Protein AF-A0A941A2J2-F1 (afdb_monomer)

Structure (mmCIF, N/CA/C/O backbone):
data_AF-A0A941A2J2-F1
#
_entry.id   AF-A0A941A2J2-F1
#
loop_
_atom_site.group_PDB
_atom_site.id
_atom_site.type_symbol
_atom_site.label_atom_id
_atom_site.label_alt_id
_atom_site.label_comp_id
_atom_site.label_asym_id
_atom_site.label_entity_id
_atom_site.label_seq_id
_atom_site.pdbx_PDB_ins_code
_atom_site.Cartn_x
_atom_site.Cartn_y
_atom_site.Cartn_z
_atom_site.occupancy
_atom_site.B_iso_or_equiv
_atom_site.auth_seq_id
_atom_site.auth_comp_id
_atom_si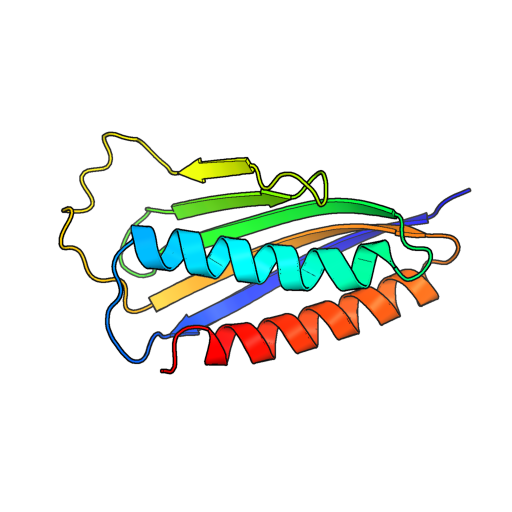te.auth_asym_id
_atom_site.auth_atom_id
_atom_site.pdbx_PDB_model_num
ATOM 1 N N . MET A 1 1 ? -14.474 7.255 23.677 1.00 50.91 1 MET A N 1
ATOM 2 C CA . MET A 1 1 ? -13.677 8.065 22.726 1.00 50.91 1 MET A CA 1
ATOM 3 C C . MET A 1 1 ? -12.802 7.114 21.926 1.00 50.91 1 MET A C 1
ATOM 5 O O . MET A 1 1 ? -12.013 6.406 22.541 1.00 50.91 1 MET A O 1
ATOM 9 N N . ASN A 1 2 ? -12.964 7.048 20.603 1.00 56.66 2 ASN A N 1
ATOM 10 C CA . ASN A 1 2 ? -12.091 6.227 19.756 1.00 56.66 2 ASN A CA 1
ATOM 11 C C . ASN A 1 2 ? -10.686 6.839 19.757 1.00 56.66 2 ASN A C 1
ATOM 13 O O . ASN A 1 2 ? -10.547 8.045 19.549 1.00 56.66 2 ASN A O 1
ATOM 17 N N . LYS A 1 3 ? -9.651 6.034 20.012 1.00 72.25 3 LYS A N 1
ATOM 18 C CA . LYS A 1 3 ? -8.262 6.509 19.962 1.00 72.25 3 LYS A CA 1
ATOM 19 C C . LYS A 1 3 ? -7.752 6.378 18.529 1.00 72.25 3 LYS A C 1
ATOM 21 O O . LYS A 1 3 ? -7.867 5.309 17.932 1.00 72.25 3 LYS A O 1
ATOM 26 N N . ALA A 1 4 ? -7.215 7.469 17.991 1.00 76.00 4 ALA A N 1
ATOM 27 C CA . ALA A 1 4 ? -6.525 7.480 16.707 1.00 76.00 4 ALA A CA 1
ATOM 28 C C . ALA A 1 4 ? -5.060 7.067 16.894 1.00 76.00 4 ALA A C 1
ATOM 30 O O . ALA A 1 4 ? -4.434 7.434 17.892 1.00 76.00 4 ALA A O 1
ATOM 31 N N . ALA A 1 5 ? -4.511 6.336 15.930 1.00 78.81 5 ALA A N 1
ATOM 32 C CA . ALA A 1 5 ? -3.088 6.041 15.862 1.00 78.81 5 ALA A CA 1
ATOM 33 C C . ALA A 1 5 ? -2.588 6.179 14.421 1.00 78.81 5 ALA A C 1
ATOM 35 O O . ALA A 1 5 ? -3.240 5.712 13.484 1.00 78.81 5 ALA A O 1
ATOM 36 N N . VAL A 1 6 ? -1.437 6.835 14.273 1.00 77.62 6 VAL A N 1
ATOM 37 C CA . VAL A 1 6 ? -0.728 7.011 13.004 1.00 77.62 6 VAL A CA 1
ATOM 38 C C . VAL A 1 6 ? 0.552 6.194 13.059 1.00 77.62 6 VAL A C 1
ATOM 40 O O . VAL A 1 6 ? 1.268 6.236 14.060 1.00 77.62 6 VAL A O 1
ATOM 43 N N . PHE A 1 7 ? 0.833 5.473 11.983 1.00 78.38 7 PHE A N 1
ATOM 44 C CA . PHE A 1 7 ? 2.050 4.692 11.816 1.00 78.38 7 PHE A CA 1
ATOM 45 C C . PHE A 1 7 ? 2.686 5.035 10.482 1.00 78.38 7 PHE A C 1
ATOM 47 O O . PHE A 1 7 ? 1.980 5.139 9.480 1.00 78.38 7 PHE A O 1
ATOM 54 N N . SER A 1 8 ? 4.006 5.163 10.481 1.00 81.94 8 SER A N 1
ATOM 55 C CA . SER A 1 8 ? 4.800 5.444 9.292 1.00 81.94 8 SER A CA 1
ATOM 56 C C . SER A 1 8 ? 5.955 4.453 9.234 1.00 81.94 8 SER A C 1
ATOM 58 O O . SER A 1 8 ? 6.625 4.236 10.243 1.00 81.94 8 SER A O 1
ATOM 60 N N . GLN A 1 9 ? 6.179 3.845 8.073 1.00 84.31 9 GLN A N 1
ATOM 61 C CA . GLN A 1 9 ? 7.271 2.905 7.844 1.00 84.31 9 GLN A CA 1
ATOM 62 C C . GLN A 1 9 ? 7.847 3.103 6.444 1.00 84.31 9 GLN A C 1
ATOM 64 O O . GLN A 1 9 ? 7.097 3.240 5.478 1.00 84.31 9 GLN A O 1
ATOM 69 N N . SER A 1 10 ? 9.173 3.071 6.344 1.00 85.62 10 SER A N 1
ATOM 70 C CA . SER A 1 10 ? 9.891 3.034 5.072 1.00 85.62 10 SER A CA 1
ATOM 71 C C . SER A 1 10 ? 10.412 1.622 4.836 1.00 85.62 10 SER A C 1
ATO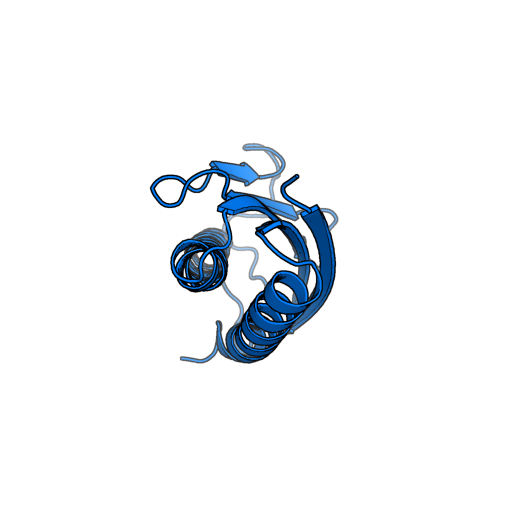M 73 O O . SER A 1 10 ? 11.115 1.076 5.683 1.00 85.62 10 SER A O 1
ATOM 75 N N . ILE A 1 11 ? 10.053 1.029 3.700 1.00 84.31 11 ILE A N 1
ATOM 76 C CA . ILE A 1 11 ? 10.384 -0.349 3.335 1.00 84.31 11 ILE A CA 1
ATOM 77 C C . ILE A 1 11 ? 11.188 -0.306 2.029 1.00 84.31 11 ILE A C 1
ATOM 79 O O . ILE A 1 11 ? 10.618 0.004 0.977 1.00 84.31 11 ILE A O 1
ATOM 83 N N . PRO A 1 12 ? 12.503 -0.577 2.057 1.00 81.69 12 PRO A N 1
ATOM 84 C CA . PRO A 1 12 ? 13.285 -0.709 0.837 1.00 81.69 12 PRO A CA 1
ATOM 85 C C . PRO A 1 12 ? 12.913 -2.011 0.119 1.00 81.69 12 PRO A C 1
ATOM 87 O O . PRO A 1 12 ? 12.849 -3.078 0.732 1.00 81.69 12 PRO A O 1
ATOM 90 N N . VAL A 1 13 ? 12.678 -1.940 -1.190 1.00 82.19 13 VAL A N 1
ATOM 91 C CA . VAL A 1 13 ? 12.308 -3.095 -2.011 1.00 82.19 13 VAL A CA 1
ATOM 92 C C . VAL A 1 13 ? 13.190 -3.161 -3.254 1.00 82.19 13 VAL A C 1
ATOM 94 O O . VAL A 1 13 ? 13.156 -2.290 -4.123 1.00 82.19 13 VAL A O 1
ATOM 97 N N . SER A 1 14 ? 13.950 -4.247 -3.359 1.00 79.50 14 SER A N 1
ATOM 98 C CA . SER A 1 14 ? 14.691 -4.615 -4.567 1.00 79.50 14 SER A CA 1
ATOM 99 C C . SER A 1 14 ? 13.898 -5.657 -5.346 1.00 79.50 14 SER A C 1
ATOM 101 O O . SER A 1 14 ? 13.429 -6.644 -4.771 1.00 79.50 14 SER A O 1
ATOM 103 N N . VAL A 1 15 ? 13.763 -5.468 -6.658 1.00 75.88 15 VAL A N 1
ATOM 104 C CA . VAL A 1 15 ? 13.047 -6.412 -7.520 1.00 75.88 15 VAL A CA 1
ATOM 105 C C . VAL A 1 15 ? 14.029 -7.281 -8.295 1.00 75.88 15 VAL A C 1
ATOM 107 O O . VAL A 1 15 ? 14.977 -6.799 -8.910 1.00 75.88 15 VAL A O 1
ATOM 110 N N . ALA A 1 16 ? 13.819 -8.598 -8.240 1.00 71.56 16 ALA A N 1
ATOM 111 C CA . ALA A 1 16 ? 14.750 -9.573 -8.811 1.00 71.56 16 ALA A CA 1
ATOM 112 C C . ALA A 1 16 ? 14.827 -9.479 -10.340 1.00 71.56 16 ALA A C 1
ATOM 114 O O . ALA A 1 16 ? 15.870 -9.736 -10.944 1.00 71.56 16 ALA A O 1
ATOM 115 N N . ARG A 1 17 ? 13.709 -9.109 -10.970 1.00 74.06 17 ARG A N 1
ATOM 116 C CA . ARG A 1 17 ? 13.628 -8.817 -12.396 1.00 74.06 17 ARG A CA 1
ATOM 117 C C . ARG A 1 17 ? 13.115 -7.400 -12.575 1.00 74.06 17 ARG A C 1
ATOM 119 O O . ARG A 1 17 ? 12.221 -7.005 -11.831 1.00 74.06 17 ARG A O 1
ATOM 126 N N . PRO A 1 18 ? 13.648 -6.655 -13.549 1.00 78.31 18 PRO A N 1
ATOM 127 C CA . PRO A 1 18 ? 13.151 -5.324 -13.821 1.00 78.31 18 PRO A CA 1
ATOM 128 C C . PRO A 1 18 ? 11.681 -5.379 -14.264 1.00 78.31 18 PRO A C 1
ATOM 130 O O . PRO A 1 18 ? 11.318 -6.229 -15.079 1.00 78.31 18 PRO A O 1
ATOM 133 N N . ILE A 1 19 ? 10.845 -4.495 -13.726 1.00 77.69 19 ILE A N 1
ATOM 134 C CA . ILE A 1 19 ? 9.388 -4.497 -13.941 1.00 77.69 19 ILE A CA 1
ATOM 135 C C . ILE A 1 19 ? 8.906 -3.182 -14.546 1.00 77.69 19 ILE A C 1
ATOM 137 O O . ILE A 1 19 ? 9.500 -2.128 -14.318 1.00 77.69 19 ILE A O 1
ATOM 141 N N . LYS A 1 20 ? 7.811 -3.239 -15.308 1.00 81.69 20 LYS A N 1
ATOM 142 C CA . LYS A 1 20 ? 7.184 -2.044 -15.877 1.00 81.69 20 LYS A CA 1
ATOM 143 C C . LYS A 1 20 ? 6.379 -1.307 -14.817 1.00 81.69 20 LYS A C 1
ATOM 145 O O . LYS A 1 20 ? 5.793 -1.927 -13.931 1.00 81.69 20 LYS A O 1
ATOM 150 N N . ARG A 1 21 ? 6.260 0.013 -14.967 1.00 79.00 21 ARG A N 1
ATOM 151 C CA . ARG A 1 21 ? 5.472 0.877 -14.072 1.00 79.00 21 ARG A CA 1
ATOM 152 C C 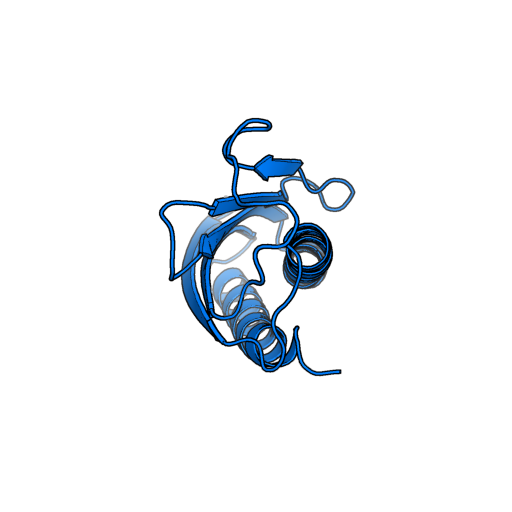. ARG A 1 21 ? 4.030 0.395 -13.870 1.00 79.00 21 ARG A C 1
ATOM 154 O O . ARG A 1 21 ? 3.563 0.375 -12.735 1.00 79.00 21 ARG A O 1
ATOM 161 N N . SER A 1 22 ? 3.355 -0.043 -14.935 1.00 77.50 22 SER A N 1
ATOM 162 C CA . SER A 1 22 ? 1.986 -0.584 -14.871 1.00 77.50 22 SER A CA 1
ATOM 163 C C . SER A 1 22 ? 1.881 -1.818 -13.971 1.00 77.50 22 SER A C 1
ATOM 165 O O . SER A 1 22 ? 0.920 -1.968 -13.218 1.00 77.50 22 SER A O 1
ATOM 167 N N . ASP A 1 23 ? 2.895 -2.684 -14.015 1.00 81.38 23 ASP A N 1
ATOM 168 C CA . ASP A 1 23 ? 2.947 -3.888 -13.190 1.00 81.38 23 ASP A CA 1
ATOM 169 C C . ASP A 1 23 ? 3.221 -3.516 -11.730 1.00 81.38 23 ASP A C 1
ATOM 171 O O . ASP A 1 23 ? 2.600 -4.074 -10.825 1.00 81.38 23 ASP A O 1
ATOM 175 N N . VAL A 1 24 ? 4.081 -2.514 -11.490 1.00 82.31 24 VAL A N 1
ATOM 176 C CA . VAL A 1 24 ? 4.312 -1.962 -10.145 1.00 82.31 24 VAL A CA 1
ATOM 177 C C . VAL A 1 24 ? 3.017 -1.441 -9.554 1.00 82.31 24 VAL A C 1
ATOM 179 O O . VAL A 1 24 ? 2.664 -1.833 -8.450 1.00 82.31 24 VAL A O 1
ATOM 182 N N . GLU A 1 25 ? 2.274 -0.610 -10.279 1.00 85.19 25 GLU A N 1
ATOM 183 C CA . GLU A 1 25 ? 1.010 -0.063 -9.787 1.00 85.19 25 GLU A CA 1
ATOM 184 C C . GLU A 1 25 ? 0.018 -1.170 -9.402 1.00 85.19 25 GLU A C 1
ATOM 186 O O . GLU A 1 25 ? -0.534 -1.157 -8.297 1.00 85.19 25 GLU A O 1
ATOM 191 N N . ALA A 1 26 ? -0.163 -2.171 -10.270 1.00 83.19 26 ALA A N 1
ATOM 192 C CA . ALA A 1 26 ? -1.051 -3.299 -10.001 1.00 83.19 26 ALA A CA 1
ATOM 193 C C . ALA A 1 26 ? -0.626 -4.087 -8.749 1.00 83.19 26 ALA A C 1
ATOM 195 O O . ALA A 1 26 ? -1.469 -4.481 -7.933 1.00 83.19 26 ALA A O 1
ATOM 196 N N . VAL A 1 27 ? 0.680 -4.296 -8.574 1.00 84.75 27 VAL A N 1
ATOM 197 C CA . VAL A 1 27 ? 1.258 -4.981 -7.413 1.00 84.75 27 VAL A CA 1
ATOM 198 C C . VAL A 1 27 ? 1.096 -4.143 -6.140 1.00 84.75 27 VAL A C 1
ATOM 200 O O . VAL A 1 27 ? 0.634 -4.665 -5.124 1.00 84.75 27 VAL A O 1
ATOM 203 N N . LEU A 1 28 ? 1.371 -2.838 -6.190 1.00 86.62 28 LEU A N 1
ATOM 204 C CA . LEU A 1 28 ? 1.202 -1.920 -5.059 1.00 86.62 28 LEU A CA 1
ATOM 205 C C . LEU A 1 28 ? -0.264 -1.786 -4.638 1.00 86.62 28 LEU A C 1
ATOM 207 O O . LEU A 1 28 ? -0.556 -1.714 -3.446 1.00 86.62 28 LEU A O 1
ATOM 211 N N . LYS A 1 29 ? -1.206 -1.822 -5.585 1.00 86.19 29 LYS A N 1
ATOM 212 C CA . LYS A 1 29 ? -2.643 -1.832 -5.283 1.00 86.19 29 LYS A CA 1
ATOM 213 C C . LYS A 1 29 ? -3.038 -3.081 -4.496 1.00 86.19 29 LYS A C 1
ATOM 215 O O . LYS A 1 29 ? -3.721 -2.975 -3.476 1.00 86.19 29 LYS A O 1
ATOM 220 N N . LYS A 1 30 ? -2.580 -4.262 -4.930 1.00 84.19 30 LYS A N 1
ATOM 221 C CA . LYS A 1 30 ? -2.798 -5.529 -4.204 1.00 84.19 30 LYS A CA 1
ATOM 222 C C . LYS A 1 30 ? -2.155 -5.496 -2.821 1.00 84.19 30 LYS A C 1
ATOM 224 O O . LYS A 1 30 ? -2.778 -5.908 -1.845 1.00 84.19 30 LYS A O 1
ATOM 229 N N . PHE A 1 31 ? -0.937 -4.970 -2.733 1.00 84.12 31 PHE A N 1
ATOM 230 C CA . PHE A 1 31 ? -0.216 -4.794 -1.480 1.00 84.12 31 PHE A CA 1
ATOM 231 C C . PHE A 1 31 ? -1.006 -3.937 -0.48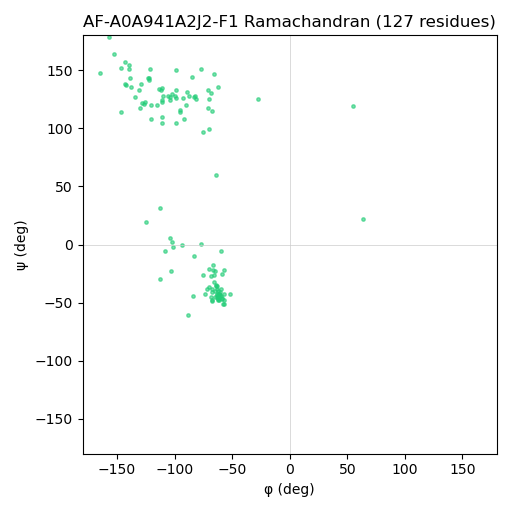3 1.00 84.12 31 PHE A C 1
ATOM 233 O O . PHE A 1 31 ? -1.271 -4.391 0.632 1.00 84.12 31 PHE A O 1
ATOM 240 N N . LEU A 1 32 ? -1.471 -2.760 -0.911 1.00 86.19 32 LEU A N 1
ATOM 241 C CA . LEU A 1 32 ? -2.250 -1.831 -0.092 1.00 86.19 32 LEU A CA 1
ATOM 242 C C . LEU A 1 32 ? -3.553 -2.462 0.423 1.00 86.19 32 LEU A C 1
ATOM 244 O O . LEU A 1 32 ? -3.870 -2.359 1.608 1.00 86.19 32 LEU A O 1
ATOM 248 N N . LEU A 1 33 ? -4.281 -3.172 -0.445 1.00 84.12 33 LEU A N 1
ATOM 249 C CA . LEU A 1 33 ? -5.497 -3.903 -0.068 1.00 84.12 33 LEU A CA 1
ATOM 250 C C . LEU A 1 33 ? -5.208 -5.015 0.946 1.00 84.12 33 LEU A C 1
ATOM 252 O O . LEU A 1 33 ? -5.982 -5.208 1.883 1.00 84.12 33 LEU A O 1
ATOM 256 N N . SER A 1 34 ? -4.072 -5.705 0.802 1.00 81.62 34 SER A N 1
ATOM 257 C CA . SER A 1 34 ? -3.662 -6.767 1.724 1.00 81.62 34 SER A CA 1
ATOM 258 C C . SER A 1 34 ? -3.343 -6.263 3.137 1.00 81.62 34 SER A C 1
ATOM 260 O O . SER A 1 34 ? -3.406 -7.051 4.080 1.00 81.62 34 SER A O 1
ATOM 262 N N . ILE A 1 35 ? -3.027 -4.969 3.282 1.00 79.94 35 ILE A N 1
ATOM 263 C CA . ILE A 1 35 ? -2.881 -4.286 4.575 1.00 79.94 35 ILE A CA 1
ATOM 264 C C . ILE A 1 35 ? -4.253 -3.831 5.086 1.00 79.94 35 ILE A C 1
ATOM 266 O O . ILE A 1 35 ? -4.569 -4.017 6.257 1.00 79.94 35 ILE A O 1
ATOM 270 N N . GLY A 1 36 ? -5.091 -3.251 4.220 1.00 79.12 36 GLY A N 1
ATOM 271 C CA . GLY A 1 36 ? -6.403 -2.724 4.610 1.00 79.12 36 GLY A CA 1
ATOM 272 C C . GLY A 1 36 ? -7.390 -3.789 5.099 1.00 79.12 36 GLY A C 1
ATOM 273 O O . GLY A 1 36 ? -8.095 -3.571 6.081 1.00 79.12 36 GLY A O 1
ATOM 274 N N . GLN A 1 37 ? -7.416 -4.960 4.460 1.00 79.81 37 GLN A N 1
ATOM 275 C CA . GLN A 1 37 ? -8.389 -6.019 4.745 1.00 79.81 37 GLN A CA 1
ATOM 276 C C . GLN A 1 37 ? -8.313 -6.596 6.175 1.00 79.81 37 GLN A C 1
ATOM 278 O O . GLN A 1 37 ? -9.356 -6.729 6.818 1.00 79.81 37 GLN A O 1
ATOM 283 N N . PRO A 1 38 ? -7.135 -6.930 6.739 1.00 73.88 38 PRO A N 1
ATOM 284 C CA . PRO A 1 38 ? -7.059 -7.338 8.141 1.00 73.88 38 PRO A CA 1
ATOM 285 C C . PRO A 1 38 ? -7.364 -6.183 9.105 1.00 73.88 38 PRO A C 1
ATOM 287 O O . PRO A 1 38 ? -7.859 -6.434 10.205 1.00 73.88 38 PRO A O 1
ATOM 290 N N . LEU A 1 39 ? -7.122 -4.927 8.712 1.00 73.12 39 LEU A N 1
ATOM 291 C CA . LEU A 1 39 ? -7.455 -3.769 9.545 1.00 73.12 39 LEU A CA 1
ATOM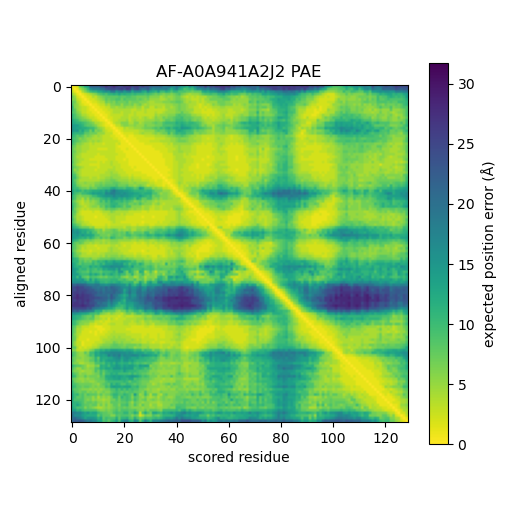 292 C C . LEU A 1 39 ? -8.971 -3.561 9.650 1.00 73.12 39 LEU A C 1
ATOM 294 O O . LEU A 1 39 ? -9.444 -3.254 10.737 1.00 73.12 39 LEU A O 1
ATOM 298 N N . SER A 1 40 ? -9.750 -3.808 8.591 1.00 67.75 40 SER A N 1
ATOM 299 C CA . SER A 1 40 ? -11.212 -3.625 8.623 1.00 67.75 40 SER A CA 1
ATOM 300 C C . SER A 1 40 ? -11.966 -4.651 9.480 1.00 67.75 40 SER A C 1
ATOM 302 O O . SER A 1 40 ? -13.092 -4.387 9.894 1.00 67.75 40 SER A O 1
ATOM 304 N N . ASN A 1 41 ? -11.368 -5.813 9.761 1.00 65.88 41 ASN A N 1
ATOM 305 C CA . ASN A 1 41 ? -12.067 -6.950 10.378 1.00 65.88 41 ASN A CA 1
ATOM 306 C C . ASN A 1 41 ? -11.804 -7.121 11.887 1.00 65.88 41 ASN A C 1
ATOM 308 O O . ASN A 1 41 ? -12.377 -8.012 12.504 1.00 65.88 41 ASN A O 1
ATOM 312 N N . ASN A 1 42 ? -10.961 -6.283 12.503 1.00 65.50 42 ASN A N 1
ATOM 313 C CA . ASN A 1 42 ? -10.485 -6.476 13.884 1.00 65.50 42 ASN A CA 1
ATOM 314 C C . ASN A 1 42 ? -10.997 -5.422 14.884 1.00 65.50 42 ASN A C 1
ATOM 316 O O . ASN A 1 42 ? -10.296 -5.058 15.829 1.00 65.50 42 ASN A O 1
ATOM 320 N N . GLY A 1 43 ? -12.203 -4.882 14.672 1.00 65.88 43 GLY A N 1
ATOM 321 C CA . GLY A 1 43 ? -12.733 -3.798 15.515 1.00 65.88 43 GLY A CA 1
ATOM 322 C C . GLY A 1 43 ? -11.906 -2.507 15.423 1.00 65.88 43 GLY A C 1
ATOM 323 O O . GLY A 1 43 ? -11.930 -1.677 16.337 1.00 65.88 43 GLY A O 1
ATOM 324 N N . VAL A 1 44 ? -11.152 -2.371 14.330 1.00 72.88 44 VAL A N 1
ATOM 325 C CA . VAL A 1 44 ? -10.367 -1.201 13.955 1.00 72.88 44 VAL A CA 1
ATOM 326 C C . VAL A 1 44 ? -11.054 -0.571 12.746 1.00 72.88 44 VAL A C 1
ATOM 328 O O . VAL A 1 44 ? -11.365 -1.236 11.763 1.00 72.88 44 VAL A O 1
ATOM 331 N N . ILE A 1 45 ? -11.328 0.723 12.833 1.00 77.00 45 ILE A N 1
ATOM 332 C CA . ILE A 1 45 ? -11.867 1.514 11.732 1.00 77.00 45 ILE A CA 1
ATOM 333 C C . ILE A 1 45 ? -10.670 2.065 10.965 1.00 77.00 45 ILE A C 1
ATOM 335 O O . ILE A 1 45 ? -9.842 2.791 11.521 1.00 77.00 45 ILE A O 1
ATOM 339 N N . LEU A 1 46 ? -10.569 1.719 9.686 1.00 76.12 46 LEU A N 1
ATOM 340 C CA . LEU A 1 46 ? -9.535 2.263 8.820 1.00 76.12 46 LEU A CA 1
ATOM 341 C C . LEU A 1 46 ? -9.813 3.748 8.543 1.00 76.12 46 LEU A C 1
ATOM 343 O O . LEU A 1 46 ? -10.898 4.097 8.089 1.00 76.12 46 LEU A O 1
ATOM 347 N N . GLY A 1 47 ? -8.837 4.616 8.817 1.00 81.12 47 GLY A N 1
ATOM 348 C CA . GLY A 1 47 ? -8.907 6.037 8.479 1.00 81.12 47 GLY A CA 1
ATOM 349 C C . GLY A 1 47 ? -8.374 6.310 7.077 1.00 81.12 47 GLY A C 1
ATOM 350 O O . GLY A 1 47 ? -9.095 6.813 6.221 1.00 81.12 47 GLY A O 1
ATOM 351 N N . HIS A 1 48 ? -7.103 5.983 6.843 1.00 85.00 48 HIS A N 1
ATOM 352 C CA . HIS A 1 48 ? -6.509 5.947 5.507 1.00 85.00 48 HIS A CA 1
ATOM 353 C C . HIS A 1 48 ? -5.181 5.194 5.513 1.00 85.00 48 HIS A C 1
ATOM 355 O O . HIS A 1 48 ? -4.421 5.276 6.475 1.00 85.00 48 HIS A O 1
ATOM 361 N N . ILE A 1 49 ? -4.865 4.526 4.407 1.00 87.06 49 ILE A N 1
ATOM 362 C CA . ILE A 1 49 ? -3.517 4.039 4.111 1.00 87.06 49 ILE A CA 1
ATOM 363 C C . ILE A 1 49 ? -2.982 4.847 2.944 1.00 87.06 49 ILE A C 1
ATOM 365 O O . ILE A 1 49 ? -3.620 4.888 1.900 1.00 87.06 49 ILE A O 1
ATOM 369 N N . LYS A 1 50 ? -1.825 5.475 3.104 1.00 90.75 50 LYS A N 1
ATOM 370 C CA . LYS A 1 50 ? -1.105 6.153 2.030 1.00 90.75 50 LYS A CA 1
ATOM 371 C C . LYS A 1 50 ? 0.190 5.407 1.782 1.00 90.75 50 LYS A C 1
ATOM 373 O O . LYS A 1 50 ? 0.897 5.076 2.727 1.00 90.75 50 LYS A O 1
ATOM 378 N N . LEU A 1 51 ? 0.495 5.164 0.523 1.00 89.88 51 LEU A N 1
ATOM 379 C CA . LEU A 1 51 ? 1.717 4.516 0.091 1.00 89.88 51 LEU A CA 1
ATOM 380 C C . LEU A 1 51 ? 2.363 5.389 -0.968 1.00 89.88 51 LEU A C 1
ATOM 382 O O . LEU A 1 51 ? 1.746 5.675 -1.989 1.00 89.88 51 LEU A O 1
ATOM 386 N N . LEU A 1 52 ? 3.595 5.801 -0.719 1.00 90.44 52 LEU A N 1
ATOM 387 C CA . LEU A 1 52 ? 4.421 6.500 -1.685 1.00 90.44 52 LEU A CA 1
ATOM 388 C C . LEU A 1 52 ? 5.556 5.565 -2.093 1.00 90.44 52 LEU A C 1
ATOM 390 O O . LEU A 1 52 ? 6.432 5.265 -1.290 1.00 90.44 52 LEU A O 1
ATOM 394 N N . ALA A 1 53 ? 5.522 5.076 -3.326 1.00 88.75 53 ALA A N 1
ATOM 395 C CA . ALA A 1 53 ? 6.615 4.314 -3.907 1.00 88.75 53 ALA A CA 1
ATOM 396 C C . ALA A 1 53 ? 7.545 5.271 -4.649 1.00 88.75 53 ALA A C 1
ATOM 398 O O . ALA A 1 53 ? 7.175 5.789 -5.703 1.00 88.75 53 ALA A O 1
ATOM 399 N N . LYS A 1 54 ? 8.727 5.511 -4.085 1.00 88.62 54 LYS A N 1
ATOM 400 C CA . LYS A 1 54 ? 9.795 6.306 -4.696 1.00 88.62 54 LYS A CA 1
ATOM 401 C C . LYS A 1 54 ? 10.686 5.395 -5.524 1.00 88.62 54 LYS A C 1
ATOM 403 O O . LYS A 1 54 ? 11.106 4.344 -5.042 1.00 88.62 54 LYS A O 1
ATOM 408 N N . LEU A 1 55 ? 10.971 5.791 -6.754 1.00 82.81 55 LEU A N 1
ATOM 409 C CA . LEU A 1 55 ? 11.872 5.071 -7.648 1.00 82.81 55 LEU A CA 1
ATOM 410 C C . LEU A 1 55 ? 13.315 5.444 -7.306 1.00 82.81 55 LEU A C 1
ATOM 412 O O . LEU A 1 55 ? 13.642 6.618 -7.268 1.00 82.81 55 LEU A O 1
ATOM 416 N N . ALA A 1 56 ? 14.195 4.479 -7.027 1.00 73.06 56 ALA A N 1
ATOM 417 C CA . ALA A 1 56 ? 15.530 4.813 -6.505 1.00 73.06 56 ALA A CA 1
ATOM 418 C C . ALA A 1 56 ? 16.417 5.576 -7.513 1.00 73.06 56 ALA A C 1
ATOM 420 O O . ALA A 1 56 ? 17.314 6.314 -7.117 1.00 73.06 56 ALA A O 1
ATOM 421 N N . ALA A 1 57 ? 16.163 5.397 -8.811 1.00 69.25 57 ALA A N 1
ATOM 422 C CA . ALA A 1 57 ? 16.964 5.964 -9.895 1.00 69.25 57 ALA A CA 1
ATOM 423 C C . ALA A 1 57 ? 16.445 7.318 -10.429 1.00 69.25 57 ALA A C 1
ATOM 425 O O . ALA A 1 57 ? 17.042 7.864 -11.354 1.00 69.25 57 ALA A O 1
ATOM 426 N N . SER A 1 58 ? 15.340 7.847 -9.896 1.00 70.88 58 SER A N 1
ATOM 427 C CA . SER A 1 58 ? 14.648 9.037 -10.416 1.00 70.88 58 SER A CA 1
ATOM 428 C C . SER A 1 58 ? 13.890 9.769 -9.304 1.00 70.88 58 SER A C 1
ATOM 430 O O . SER A 1 58 ? 13.596 9.187 -8.269 1.00 70.88 58 SER A O 1
ATOM 432 N N . GLU A 1 59 ? 13.481 11.021 -9.518 1.00 72.19 59 GLU A N 1
ATOM 433 C CA . GLU A 1 59 ? 12.560 11.703 -8.584 1.00 72.19 59 GLU A CA 1
ATOM 434 C C . GLU A 1 59 ? 11.092 11.248 -8.736 1.00 72.19 59 GLU A C 1
ATOM 436 O O . GLU A 1 59 ? 10.201 11.710 -8.019 1.00 72.19 59 GLU A O 1
ATOM 441 N N . ASP A 1 60 ? 10.831 10.312 -9.651 1.00 78.69 60 ASP A N 1
ATOM 442 C CA . ASP A 1 60 ? 9.501 9.783 -9.917 1.00 78.69 60 ASP A CA 1
ATOM 443 C C . ASP A 1 60 ? 8.919 8.986 -8.744 1.00 78.69 60 ASP A C 1
ATOM 445 O O . ASP A 1 60 ? 9.603 8.245 -8.024 1.00 78.69 60 ASP A O 1
ATOM 449 N N . TYR A 1 61 ? 7.594 9.073 -8.609 1.00 84.38 61 TYR A N 1
ATOM 450 C CA . TYR A 1 61 ? 6.856 8.322 -7.607 1.00 84.38 61 TYR A CA 1
ATOM 451 C C . TYR A 1 61 ? 5.486 7.831 -8.083 1.00 84.38 61 TYR A C 1
ATOM 453 O O . TYR A 1 61 ? 4.850 8.375 -8.996 1.00 84.38 61 TYR A O 1
ATOM 461 N N . ILE A 1 62 ? 5.012 6.783 -7.410 1.00 86.06 62 ILE A N 1
ATOM 462 C CA . ILE A 1 62 ? 3.635 6.294 -7.483 1.00 86.06 62 ILE A CA 1
ATOM 463 C C . ILE A 1 62 ? 3.018 6.484 -6.101 1.00 86.06 62 ILE A C 1
ATOM 465 O O . ILE A 1 62 ? 3.507 5.933 -5.116 1.00 86.06 62 ILE A O 1
ATOM 469 N N . PHE A 1 63 ? 1.946 7.264 -6.020 1.00 88.75 63 PHE A N 1
ATOM 470 C CA . PHE A 1 63 ? 1.204 7.473 -4.787 1.00 88.75 63 PHE A CA 1
ATOM 471 C C . PHE A 1 63 ? 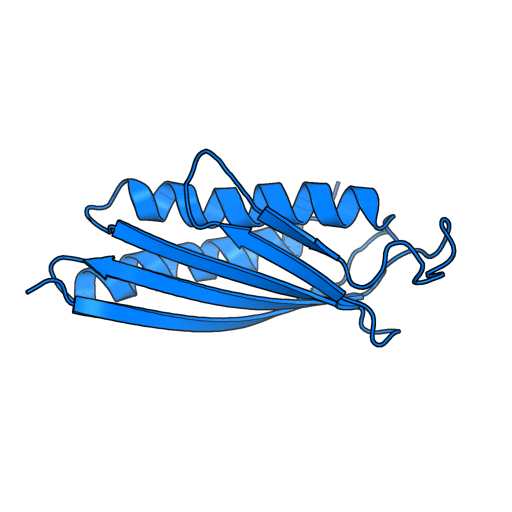-0.118 6.705 -4.833 1.00 88.75 63 PHE A C 1
ATOM 473 O O . PHE A 1 63 ? -0.912 6.850 -5.758 1.00 88.75 63 PHE A O 1
ATOM 480 N N . LEU A 1 64 ? -0.380 5.896 -3.813 1.00 89.00 64 LEU A N 1
ATOM 481 C CA . LEU A 1 64 ? -1.640 5.185 -3.641 1.00 89.00 64 LEU A CA 1
ATOM 482 C C . LEU A 1 64 ? -2.259 5.565 -2.300 1.00 89.00 64 LEU A C 1
ATOM 484 O O . LEU A 1 64 ? -1.567 5.727 -1.296 1.00 89.00 64 LEU A O 1
ATOM 488 N N . SER A 1 65 ? -3.580 5.678 -2.277 1.00 89.25 65 SER A N 1
ATOM 489 C CA . SER A 1 65 ? -4.356 5.978 -1.085 1.00 89.25 65 SER A CA 1
ATOM 490 C C . SER A 1 65 ? -5.562 5.050 -0.995 1.00 89.25 65 SER A C 1
ATOM 492 O O . SER A 1 65 ? -6.370 4.967 -1.913 1.00 89.25 65 SER A O 1
ATOM 494 N N . LEU A 1 66 ? -5.718 4.375 0.138 1.00 84.69 66 LEU A N 1
ATOM 495 C CA . LEU A 1 66 ? -6.880 3.563 0.477 1.00 84.69 66 LEU A CA 1
ATOM 496 C C . LEU A 1 66 ? -7.630 4.258 1.611 1.00 84.69 66 LEU A C 1
ATOM 498 O O . LEU A 1 66 ? -7.189 4.237 2.759 1.00 84.69 66 LEU A O 1
ATOM 502 N N . THR A 1 67 ? -8.751 4.890 1.281 1.00 79.06 67 THR A N 1
ATOM 503 C CA . THR A 1 67 ? -9.668 5.509 2.258 1.00 79.06 67 THR A CA 1
ATOM 504 C C . THR A 1 67 ? -10.912 4.656 2.487 1.00 79.06 67 THR A C 1
ATOM 506 O O . THR A 1 67 ? -11.545 4.755 3.536 1.00 79.06 67 THR A O 1
ATOM 509 N N . ARG A 1 68 ? -11.253 3.789 1.526 1.00 75.19 68 ARG A N 1
ATOM 510 C CA . ARG A 1 68 ? -12.351 2.824 1.603 1.00 75.19 68 ARG A CA 1
ATOM 511 C C . ARG A 1 68 ? -11.913 1.497 0.999 1.00 75.19 68 ARG A C 1
ATOM 513 O O . ARG A 1 68 ? -11.189 1.483 0.013 1.00 75.19 68 ARG A O 1
ATOM 520 N N . MET A 1 69 ? -12.356 0.379 1.570 1.00 71.56 69 MET A N 1
ATOM 521 C CA . MET A 1 69 ? -11.925 -0.957 1.128 1.00 71.56 69 MET A CA 1
ATOM 522 C C . MET A 1 69 ? -12.358 -1.315 -0.302 1.00 71.56 69 MET A C 1
ATOM 524 O O . MET A 1 69 ? -11.724 -2.153 -0.935 1.00 71.56 69 MET A O 1
ATOM 528 N N . ASP A 1 70 ? -13.405 -0.673 -0.817 1.00 70.25 70 ASP A N 1
ATOM 529 C CA . ASP A 1 70 ? -13.902 -0.820 -2.187 1.00 70.25 70 ASP A CA 1
ATOM 530 C C . ASP A 1 70 ? -13.148 0.056 -3.204 1.00 70.25 70 ASP A C 1
ATOM 532 O O . ASP A 1 70 ? -13.322 -0.116 -4.412 1.00 70.25 70 ASP A O 1
ATOM 536 N N . ARG A 1 71 ? -12.292 0.984 -2.748 1.00 71.19 71 ARG A N 1
ATOM 537 C CA . ARG A 1 71 ? -11.661 1.984 -3.612 1.00 71.19 71 ARG A CA 1
ATOM 538 C C . ARG A 1 71 ? -10.243 2.354 -3.172 1.00 71.19 71 ARG A C 1
ATOM 540 O O . ARG A 1 71 ? -10.032 3.021 -2.161 1.00 71.19 71 ARG A O 1
ATOM 547 N N . VAL A 1 72 ? -9.271 1.997 -4.013 1.00 73.19 72 VAL A N 1
ATOM 548 C CA . VAL A 1 72 ? -7.904 2.542 -3.966 1.00 73.19 72 VAL A CA 1
ATOM 549 C C . VAL A 1 72 ? -7.819 3.696 -4.956 1.00 73.19 72 VAL A C 1
ATOM 551 O O . VAL A 1 72 ? -7.958 3.477 -6.159 1.00 73.19 72 VAL A O 1
ATOM 554 N N . ASP A 1 73 ? -7.581 4.902 -4.452 1.00 77.25 73 ASP A N 1
ATOM 555 C CA . ASP A 1 73 ? -7.246 6.062 -5.270 1.00 77.25 73 ASP A CA 1
ATOM 556 C C . ASP A 1 73 ? -5.750 6.020 -5.604 1.00 77.25 73 ASP A C 1
ATOM 558 O O . ASP A 1 73 ? -4.907 5.900 -4.714 1.00 77.25 73 ASP A O 1
ATOM 562 N N . VAL A 1 74 ? -5.411 6.129 -6.886 1.00 72.94 74 VAL A N 1
ATOM 563 C CA . VAL A 1 74 ? -4.024 6.171 -7.366 1.00 72.94 74 VAL A CA 1
ATOM 564 C C . VAL A 1 74 ? -3.749 7.563 -7.920 1.00 72.94 74 VAL A C 1
ATOM 566 O O . VAL A 1 74 ? -4.556 8.109 -8.669 1.00 72.94 74 VAL A O 1
ATOM 569 N N . LYS A 1 75 ? -2.619 8.152 -7.531 1.00 74.81 75 LYS A N 1
ATOM 570 C CA . LYS A 1 75 ? -2.065 9.361 -8.137 1.00 74.81 75 LYS A CA 1
ATOM 571 C C . LYS A 1 75 ? -0.627 9.078 -8.544 1.00 74.81 75 LYS A C 1
ATOM 573 O O . LYS A 1 75 ? 0.213 8.748 -7.714 1.00 74.81 75 LYS A O 1
ATOM 578 N N . THR A 1 76 ? -0.329 9.223 -9.818 1.00 65.44 76 THR A N 1
ATOM 579 C CA . THR A 1 76 ? 1.038 9.189 -10.336 1.00 65.44 76 THR A CA 1
ATOM 580 C C . THR A 1 76 ? 1.528 10.619 -10.521 1.00 65.44 76 THR A C 1
ATOM 582 O O . THR A 1 76 ? 0.729 11.527 -10.762 1.00 65.44 76 THR A O 1
ATOM 585 N N . MET A 1 77 ? 2.835 10.858 -10.381 1.00 58.84 77 MET A N 1
ATOM 586 C CA . MET A 1 77 ? 3.377 12.126 -10.858 1.00 58.84 77 MET A CA 1
ATOM 587 C C . MET A 1 77 ? 3.362 12.104 -12.390 1.00 58.84 77 MET A C 1
ATOM 589 O O . MET A 1 77 ? 4.015 11.242 -12.977 1.00 58.84 77 MET A O 1
ATOM 593 N N . SER A 1 78 ? 2.586 13.044 -12.948 1.00 46.91 78 SER A N 1
ATOM 594 C CA . SER A 1 78 ? 2.467 13.465 -14.350 1.00 46.91 78 SER A CA 1
ATOM 595 C C . SER A 1 78 ? 2.149 12.363 -15.376 1.00 46.91 78 SER A C 1
ATOM 597 O O . SER A 1 78 ? 2.947 11.457 -15.597 1.00 46.91 78 SER A O 1
ATOM 599 N N . GLU A 1 79 ? 1.013 12.491 -16.075 1.00 48.47 79 GLU A N 1
ATOM 600 C CA . GLU A 1 79 ? 0.756 11.759 -17.335 1.00 48.47 79 GLU A CA 1
ATOM 601 C C . GLU A 1 79 ? 1.852 12.047 -18.386 1.00 48.47 79 GLU A C 1
ATOM 603 O O . GLU A 1 79 ? 2.108 11.210 -19.248 1.00 48.47 79 GLU A O 1
ATOM 608 N N . ASP A 1 80 ? 2.562 13.172 -18.230 1.00 40.50 80 ASP A N 1
ATOM 609 C CA . ASP A 1 80 ? 3.641 13.658 -19.094 1.00 40.50 80 ASP A CA 1
ATOM 610 C C . ASP A 1 80 ? 5.053 13.415 -18.526 1.00 40.50 80 ASP A C 1
ATOM 612 O O . ASP A 1 80 ? 6.038 13.848 -19.126 1.00 40.50 80 ASP A O 1
ATOM 616 N N . ALA A 1 81 ? 5.207 12.771 -17.356 1.00 45.50 81 ALA A N 1
ATOM 617 C CA . ALA A 1 81 ? 6.534 12.370 -16.891 1.00 45.50 81 ALA A CA 1
ATOM 618 C C . ALA A 1 81 ? 6.994 11.235 -17.798 1.00 45.50 81 ALA A C 1
ATOM 620 O O . ALA A 1 81 ? 6.580 10.085 -17.640 1.00 45.50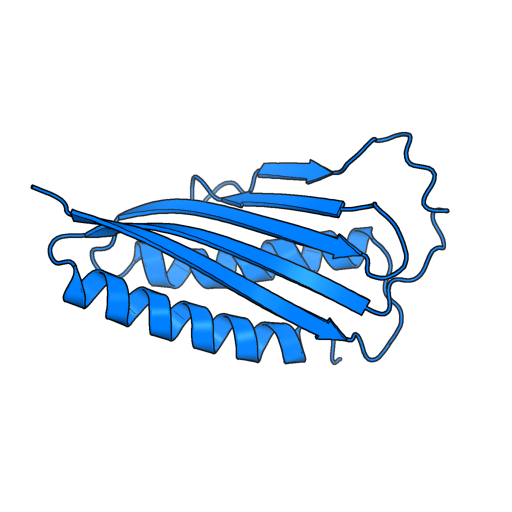 81 ALA A O 1
ATOM 621 N N . VAL A 1 82 ? 7.836 11.605 -18.763 1.00 41.06 82 VAL A N 1
ATOM 622 C CA . VAL A 1 82 ? 8.579 10.749 -19.688 1.00 41.06 82 VAL A CA 1
ATOM 623 C C . VAL A 1 82 ? 9.563 9.880 -18.896 1.00 41.06 82 VAL A C 1
ATOM 625 O O . VAL A 1 82 ? 10.773 9.932 -19.081 1.00 41.06 82 VAL A O 1
ATOM 628 N N . VAL A 1 83 ? 9.058 9.055 -17.985 1.00 48.03 83 VAL A N 1
ATOM 629 C CA . VAL A 1 83 ? 9.727 7.804 -17.668 1.00 48.03 83 VAL A CA 1
ATOM 630 C C . VAL A 1 83 ? 9.383 6.954 -18.866 1.00 48.03 83 VAL A C 1
ATOM 632 O O . VAL A 1 83 ? 8.255 6.476 -18.990 1.00 48.03 83 VAL A O 1
ATOM 635 N N . ASP A 1 84 ? 10.324 6.922 -19.807 1.00 49.53 84 ASP A N 1
ATOM 636 C CA . ASP A 1 84 ? 10.297 6.135 -21.031 1.00 49.53 84 ASP A CA 1
ATOM 637 C C . ASP A 1 84 ? 9.439 4.884 -20.808 1.00 49.53 84 ASP A C 1
ATOM 639 O O . ASP A 1 84 ? 9.650 4.168 -19.827 1.00 49.53 84 ASP A O 1
ATOM 643 N N . ALA A 1 85 ? 8.417 4.631 -21.627 1.00 48.66 85 ALA A N 1
ATOM 644 C CA . ALA A 1 85 ? 7.452 3.552 -21.378 1.00 48.66 85 ALA A CA 1
ATOM 645 C C . ALA A 1 85 ? 8.110 2.145 -21.320 1.00 48.66 85 ALA A C 1
ATOM 647 O O . ALA A 1 85 ? 7.450 1.152 -21.001 1.00 48.66 85 ALA A O 1
ATOM 648 N N . GLY A 1 86 ? 9.417 2.060 -21.612 1.00 51.94 86 GLY A N 1
ATOM 649 C CA . GLY A 1 86 ? 10.302 0.908 -21.429 1.00 51.94 86 GLY A CA 1
ATOM 650 C C . GLY A 1 86 ? 11.280 0.976 -20.242 1.00 51.94 86 GLY A C 1
ATOM 651 O O . GLY A 1 86 ? 12.108 0.077 -20.108 1.00 51.94 86 GLY A O 1
ATOM 652 N N . SER A 1 87 ? 11.217 1.990 -19.381 1.00 63.47 87 SER A N 1
ATOM 653 C CA . SER A 1 87 ? 12.058 2.121 -18.189 1.00 63.47 87 SER A CA 1
ATOM 654 C C . SER A 1 87 ? 11.699 1.034 -17.180 1.00 63.47 87 SER A C 1
ATOM 656 O O . SER A 1 87 ? 10.581 0.930 -16.668 1.00 63.47 87 SER A O 1
ATOM 658 N N . LEU A 1 88 ? 12.661 0.148 -16.944 1.00 73.62 88 LEU A N 1
ATOM 659 C CA . LEU A 1 88 ? 12.451 -0.982 -16.065 1.00 73.62 88 LEU A CA 1
ATOM 660 C C . LEU A 1 88 ? 12.895 -0.638 -14.646 1.00 73.62 88 LEU A C 1
ATOM 662 O O . LEU A 1 88 ? 14.039 -0.256 -14.401 1.00 73.62 88 LEU A O 1
ATOM 666 N N . ILE A 1 89 ? 11.987 -0.838 -13.705 1.00 78.88 89 ILE A N 1
ATOM 667 C CA . ILE A 1 89 ? 12.180 -0.524 -12.296 1.00 78.88 89 ILE A CA 1
ATOM 668 C C . ILE A 1 89 ? 12.916 -1.690 -11.647 1.00 78.88 89 ILE A C 1
ATOM 670 O O . ILE A 1 89 ? 12.483 -2.832 -11.782 1.00 78.88 89 ILE A O 1
ATOM 674 N N . ARG A 1 90 ? 14.032 -1.410 -10.965 1.00 80.94 90 ARG A N 1
ATOM 675 C CA . ARG A 1 90 ? 14.848 -2.408 -10.242 1.00 80.94 90 ARG A CA 1
ATOM 676 C C . ARG A 1 90 ? 14.823 -2.227 -8.729 1.00 80.94 90 ARG A C 1
ATOM 678 O O . ARG A 1 90 ? 14.939 -3.200 -7.988 1.00 80.94 90 ARG A O 1
ATOM 685 N N . GLU A 1 91 ? 14.652 -0.994 -8.281 1.00 82.25 91 GLU A N 1
ATOM 686 C CA . GLU A 1 91 ? 14.701 -0.624 -6.875 1.00 82.25 91 GLU A CA 1
ATOM 687 C C . GLU A 1 91 ? 13.671 0.465 -6.600 1.00 82.25 91 GLU A C 1
ATOM 689 O O . GLU A 1 91 ? 13.497 1.401 -7.389 1.00 82.25 91 GLU A O 1
ATOM 694 N N . LEU A 1 92 ? 12.983 0.326 -5.474 1.00 87.06 92 LEU A N 1
ATOM 695 C CA . LEU A 1 92 ? 12.009 1.290 -4.996 1.00 87.06 92 LEU A CA 1
ATOM 696 C C . LEU A 1 92 ? 12.013 1.344 -3.466 1.00 87.06 92 LEU A C 1
ATOM 698 O O . LEU A 1 92 ? 12.297 0.358 -2.787 1.00 87.06 92 LEU A O 1
ATOM 702 N N . VAL A 1 93 ? 11.659 2.501 -2.920 1.00 88.25 93 VAL A N 1
ATOM 703 C CA . VAL A 1 93 ? 11.421 2.688 -1.487 1.00 88.25 93 VAL A CA 1
ATOM 704 C C . VAL A 1 93 ? 9.936 2.933 -1.284 1.00 88.25 93 VAL A C 1
ATOM 706 O O . VAL A 1 93 ? 9.364 3.852 -1.866 1.00 88.25 93 VAL A O 1
ATOM 709 N N . LEU A 1 94 ? 9.306 2.098 -0.465 1.00 88.88 94 LEU A N 1
ATOM 710 C CA . LEU A 1 94 ? 7.902 2.220 -0.101 1.00 88.88 94 LEU A CA 1
ATOM 711 C C . LEU A 1 94 ? 7.769 2.979 1.214 1.00 88.88 94 LEU A C 1
ATOM 713 O O . LEU A 1 94 ? 8.153 2.473 2.262 1.00 88.88 94 LEU A O 1
A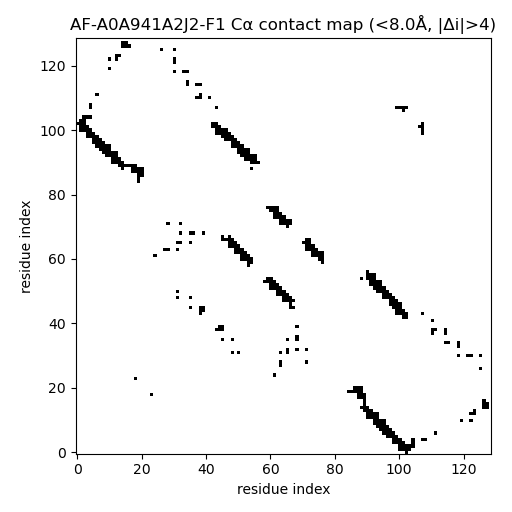TOM 717 N N . GLU A 1 95 ? 7.178 4.165 1.179 1.00 89.62 95 GLU A N 1
ATOM 718 C CA . GLU A 1 95 ? 6.809 4.917 2.376 1.00 89.62 95 GLU A CA 1
ATOM 719 C C . GLU A 1 95 ? 5.324 4.705 2.661 1.00 89.62 95 GLU A C 1
ATOM 721 O O . GLU A 1 95 ? 4.442 5.242 1.985 1.00 89.62 95 GLU A O 1
ATOM 726 N N . LEU A 1 96 ? 5.047 3.883 3.667 1.00 87.56 96 LEU A N 1
ATOM 727 C CA . LEU A 1 96 ? 3.713 3.491 4.085 1.00 87.56 96 LEU A CA 1
ATOM 728 C C . LEU A 1 96 ? 3.284 4.312 5.299 1.00 87.56 96 LEU A C 1
ATOM 730 O O . LEU A 1 96 ? 3.979 4.358 6.308 1.00 87.56 96 LEU A O 1
ATOM 734 N N . ASN A 1 97 ? 2.109 4.927 5.218 1.00 87.44 97 ASN A N 1
ATOM 735 C CA . ASN A 1 97 ? 1.492 5.686 6.295 1.00 87.44 97 ASN A CA 1
ATOM 736 C C . ASN A 1 97 ? 0.082 5.151 6.548 1.00 87.44 97 ASN A C 1
ATOM 738 O O . ASN A 1 97 ? -0.752 5.151 5.645 1.00 87.44 97 ASN A O 1
ATOM 742 N N . VAL A 1 98 ? -0.203 4.713 7.770 1.00 83.94 98 VAL A N 1
ATOM 743 C CA . VAL A 1 98 ? -1.481 4.109 8.162 1.00 83.94 98 VAL A CA 1
ATOM 744 C C . VAL A 1 98 ? -2.104 4.939 9.278 1.00 83.94 98 VAL A C 1
ATOM 746 O O . VAL A 1 98 ? -1.524 5.064 10.355 1.00 83.94 98 VAL A O 1
ATOM 749 N N . LEU A 1 99 ? -3.305 5.465 9.042 1.00 85.38 99 LEU A N 1
ATOM 750 C CA . LEU A 1 99 ? -4.183 6.016 10.069 1.00 85.38 99 LEU A CA 1
ATOM 751 C C . LEU A 1 99 ? -5.313 5.030 10.345 1.00 85.38 99 LEU A C 1
ATOM 753 O O . LEU A 1 99 ? -6.060 4.644 9.442 1.00 85.38 99 LEU A O 1
ATOM 757 N N . VAL A 1 100 ? -5.482 4.691 11.615 1.00 82.00 100 VAL A N 1
ATOM 758 C CA . VAL A 1 100 ? -6.517 3.778 12.099 1.00 82.00 100 VAL A CA 1
ATOM 759 C C . VAL A 1 100 ? -7.117 4.280 13.407 1.00 82.00 100 VAL A C 1
ATOM 761 O O . VAL A 1 100 ? -6.469 4.990 14.181 1.00 82.00 100 VAL A O 1
ATOM 764 N N . PHE A 1 101 ? -8.357 3.880 13.668 1.00 80.62 101 PHE A N 1
ATOM 765 C CA . PHE A 1 101 ? -9.084 4.177 14.896 1.00 80.62 101 PHE A CA 1
ATOM 766 C C . PHE A 1 101 ? -9.530 2.881 15.563 1.00 80.62 101 PHE A C 1
ATOM 768 O O . PHE A 1 101 ? -9.951 1.947 14.890 1.00 80.62 101 PHE A O 1
ATOM 775 N N . GLY A 1 102 ? -9.503 2.820 16.888 1.00 75.56 102 GLY A N 1
ATOM 776 C CA . GLY A 1 102 ? -10.024 1.662 17.611 1.00 75.56 102 GLY A CA 1
ATOM 777 C C . GLY A 1 102 ? -10.418 1.983 19.042 1.00 75.56 102 GLY A C 1
ATOM 778 O O . GLY A 1 102 ? -10.289 3.118 19.514 1.00 75.56 102 GLY A O 1
ATOM 779 N N . HIS A 1 103 ? -10.919 0.959 19.729 1.00 72.31 103 HIS A N 1
ATOM 780 C CA . HIS A 1 103 ? -11.434 1.080 21.093 1.00 72.31 103 HIS A CA 1
ATOM 781 C C . HIS A 1 103 ? -10.318 1.202 22.149 1.00 72.31 103 HIS A C 1
ATOM 783 O O . HIS A 1 103 ? -10.528 1.818 23.191 1.00 72.31 103 HIS A O 1
ATOM 789 N N . SER A 1 104 ? -9.118 0.674 21.880 1.00 73.69 104 SER A N 1
ATOM 790 C CA . SER A 1 104 ? -7.920 0.858 22.709 1.00 73.69 104 SER A CA 1
ATOM 791 C C . SER A 1 104 ? -6.680 1.061 21.838 1.00 73.69 104 SER A C 1
ATOM 793 O O . SER A 1 104 ? -6.610 0.572 20.709 1.00 73.69 104 SER A O 1
ATOM 795 N N . LYS A 1 105 ? -5.691 1.802 22.350 1.00 71.56 105 LYS A N 1
ATOM 796 C CA . LYS A 1 105 ? -4.452 2.093 21.613 1.00 71.56 105 LYS A CA 1
ATOM 797 C C . LYS A 1 105 ? -3.640 0.812 21.418 1.00 71.56 105 LYS A C 1
ATOM 799 O O . LYS A 1 105 ? -3.075 0.592 20.355 1.00 71.56 105 LYS A O 1
ATOM 804 N N . GLU A 1 106 ? -3.632 -0.046 22.427 1.00 73.75 106 GLU A N 1
ATOM 805 C CA . GLU A 1 106 ? -2.885 -1.296 22.493 1.00 73.75 106 GLU A CA 1
ATOM 806 C C . GLU A 1 106 ? -3.386 -2.302 21.446 1.00 73.75 106 GLU A C 1
ATOM 808 O O . GLU A 1 106 ? -2.581 -2.880 20.714 1.00 73.75 106 GLU A O 1
ATOM 813 N N . ALA A 1 107 ? -4.710 -2.460 21.310 1.00 68.62 107 ALA A N 1
ATOM 814 C CA . ALA A 1 107 ? -5.297 -3.319 20.281 1.00 68.62 107 ALA A CA 1
ATOM 815 C C . ALA A 1 107 ? -4.968 -2.811 18.870 1.00 68.62 107 ALA A C 1
ATOM 817 O O . ALA A 1 107 ? -4.570 -3.591 18.005 1.00 68.62 107 ALA A O 1
ATOM 818 N N . VAL A 1 108 ? -5.062 -1.494 18.664 1.00 68.12 108 VAL A N 1
ATOM 819 C CA . VAL A 1 108 ? -4.718 -0.852 17.390 1.00 68.12 108 VAL A CA 1
ATOM 820 C C . VAL A 1 108 ? -3.242 -1.070 17.044 1.00 68.12 108 VAL A C 1
ATOM 822 O O . VAL A 1 108 ? -2.941 -1.505 15.935 1.00 68.12 108 VAL A O 1
ATOM 825 N N . MET A 1 109 ? -2.321 -0.851 17.989 1.00 71.19 109 MET A N 1
ATOM 826 C CA . MET A 1 109 ? -0.889 -1.075 17.757 1.00 71.19 109 MET A CA 1
ATOM 827 C C . MET A 1 109 ? -0.581 -2.530 17.403 1.00 71.19 109 MET A C 1
ATOM 829 O O . MET A 1 109 ? 0.177 -2.766 16.469 1.00 71.19 109 MET A O 1
ATOM 833 N N . LYS A 1 110 ? -1.185 -3.504 18.095 1.00 76.00 110 LYS A N 1
ATOM 834 C CA . LYS A 1 110 ? -0.925 -4.929 17.845 1.00 76.00 110 LYS A CA 1
ATOM 835 C C . LYS A 1 110 ? -1.352 -5.358 16.440 1.00 76.00 110 LYS A C 1
ATOM 837 O O . LYS A 1 110 ? -0.606 -6.056 15.755 1.00 76.00 110 LYS A O 1
ATOM 842 N N . VAL A 1 111 ? -2.545 -4.945 16.004 1.00 69.62 111 VAL A N 1
ATOM 843 C CA . VAL A 1 111 ? -3.058 -5.290 14.667 1.00 69.62 111 VAL A CA 1
ATOM 844 C C . VAL A 1 111 ? -2.228 -4.603 13.585 1.00 69.62 111 VAL A C 1
ATOM 846 O O . VAL A 1 111 ? -1.891 -5.239 12.586 1.00 69.62 111 VAL A O 1
ATOM 849 N N . VAL A 1 112 ? -1.849 -3.338 13.789 1.00 67.44 112 VAL A N 1
ATOM 850 C CA . VAL A 1 112 ? -1.024 -2.611 12.819 1.00 67.44 112 VAL A CA 1
ATOM 851 C C . VAL A 1 112 ? 0.380 -3.189 12.737 1.00 67.44 112 VAL A C 1
ATOM 853 O O . VAL A 1 112 ? 0.812 -3.493 11.637 1.00 67.44 112 VAL A O 1
ATOM 856 N N . GLN A 1 113 ? 1.069 -3.420 13.856 1.00 75.38 113 GLN A N 1
ATOM 857 C CA . GLN A 1 113 ? 2.413 -4.011 13.850 1.00 75.38 113 GLN A CA 1
ATOM 858 C C . GLN A 1 113 ? 2.435 -5.367 13.146 1.00 75.38 113 GLN A C 1
ATOM 860 O O . GLN A 1 113 ? 3.316 -5.614 12.330 1.00 75.38 113 GLN A O 1
ATOM 865 N N . LYS A 1 114 ? 1.433 -6.218 13.398 1.00 78.00 114 LYS A N 1
ATOM 866 C CA . LYS A 1 114 ? 1.299 -7.488 12.679 1.00 78.00 114 LYS A CA 1
ATOM 867 C C . LYS A 1 114 ? 1.077 -7.268 11.181 1.00 78.00 114 LYS A C 1
ATOM 869 O O . LYS A 1 114 ? 1.765 -7.873 10.371 1.00 78.00 114 LYS A O 1
ATOM 874 N N . SER A 1 115 ? 0.156 -6.377 10.815 1.00 70.50 115 SER A N 1
ATOM 875 C CA . SER A 1 115 ? -0.155 -6.090 9.408 1.00 70.50 115 SER A CA 1
ATOM 876 C C . SER A 1 115 ? 1.037 -5.480 8.667 1.00 70.50 115 SER A C 1
ATOM 878 O O . SER A 1 115 ? 1.226 -5.772 7.493 1.00 70.50 115 SER A O 1
ATOM 880 N N . LEU A 1 116 ? 1.844 -4.661 9.347 1.00 69.50 116 LEU A N 1
ATOM 881 C CA . LEU A 1 116 ? 3.063 -4.046 8.826 1.00 69.50 116 LEU A CA 1
ATOM 882 C C . LEU A 1 116 ? 4.209 -5.053 8.688 1.00 69.50 116 LEU A C 1
ATOM 884 O O . LEU A 1 116 ? 4.865 -5.062 7.655 1.00 69.50 116 LEU A O 1
ATOM 888 N N . ALA A 1 117 ? 4.409 -5.942 9.663 1.00 75.81 117 ALA A N 1
ATOM 889 C CA . ALA A 1 117 ? 5.387 -7.027 9.552 1.00 75.81 117 ALA A CA 1
ATOM 890 C C . ALA A 1 117 ? 5.026 -7.987 8.404 1.00 75.81 117 ALA A C 1
ATOM 892 O O . ALA A 1 117 ? 5.874 -8.344 7.586 1.00 75.81 117 ALA A O 1
ATOM 893 N N . ASP A 1 118 ? 3.742 -8.339 8.288 1.00 75.38 118 ASP A N 1
ATOM 894 C CA . ASP A 1 118 ? 3.228 -9.129 7.168 1.00 75.38 118 ASP A CA 1
ATOM 895 C C . ASP A 1 118 ? 3.397 -8.375 5.838 1.00 75.38 118 ASP A C 1
ATOM 897 O O . ASP A 1 118 ? 3.667 -8.987 4.805 1.00 75.38 118 ASP A O 1
ATOM 901 N N . ALA A 1 119 ? 3.244 -7.048 5.846 1.00 69.25 119 ALA A N 1
ATOM 902 C CA . ALA A 1 119 ? 3.454 -6.200 4.682 1.00 69.25 119 ALA A CA 1
ATOM 903 C C . ALA A 1 119 ? 4.929 -6.156 4.268 1.00 69.25 119 ALA A C 1
ATOM 905 O O . ALA A 1 119 ? 5.224 -6.365 3.103 1.00 69.25 119 ALA A O 1
ATOM 906 N N . GLU A 1 120 ? 5.863 -5.952 5.187 1.00 69.19 120 GLU A N 1
ATOM 907 C CA . GLU A 1 120 ? 7.301 -5.974 4.906 1.00 69.19 120 GLU A CA 1
ATOM 908 C C . GLU A 1 120 ? 7.734 -7.328 4.328 1.00 69.19 120 GLU A C 1
ATOM 910 O O . GLU A 1 120 ? 8.362 -7.389 3.268 1.00 69.19 120 GLU A O 1
ATOM 915 N N . PHE A 1 121 ? 7.281 -8.429 4.938 1.00 73.00 121 PHE A N 1
ATOM 916 C CA . PHE A 1 121 ? 7.506 -9.769 4.401 1.00 73.00 121 PHE A CA 1
ATOM 917 C C . PHE A 1 121 ? 6.925 -9.927 2.991 1.00 73.00 121 PHE A C 1
ATOM 919 O O . PHE A 1 121 ? 7.597 -10.429 2.087 1.00 73.00 121 PHE A O 1
ATOM 926 N N . LYS A 1 122 ? 5.682 -9.485 2.768 1.00 71.12 122 LYS A N 1
ATOM 927 C CA . LYS A 1 122 ? 5.074 -9.502 1.433 1.00 71.12 122 LYS A CA 1
ATOM 928 C C . LYS A 1 122 ? 5.855 -8.624 0.469 1.00 71.12 122 LYS A C 1
ATOM 930 O O . LYS A 1 122 ? 6.061 -9.061 -0.650 1.00 71.12 122 LYS A O 1
ATOM 935 N N . ALA A 1 123 ? 6.333 -7.454 0.884 1.00 69.25 123 ALA A N 1
ATOM 936 C CA . ALA A 1 123 ? 7.034 -6.495 0.041 1.00 69.25 123 ALA A CA 1
ATOM 937 C C . ALA A 1 123 ? 8.322 -7.074 -0.548 1.00 69.25 123 ALA A C 1
ATOM 939 O O . ALA A 1 123 ? 8.546 -6.973 -1.753 1.00 69.25 123 ALA A O 1
ATOM 940 N N . HIS A 1 124 ? 9.100 -7.793 0.261 1.00 72.00 124 HIS A N 1
ATOM 941 C CA . HIS A 1 124 ? 10.279 -8.524 -0.211 1.00 72.00 124 HIS A CA 1
ATOM 942 C C . HIS A 1 124 ? 9.958 -9.695 -1.156 1.00 72.00 124 HIS A C 1
ATOM 944 O O . HIS A 1 124 ? 10.833 -10.158 -1.891 1.00 72.00 124 HIS A O 1
ATOM 950 N N . ASN A 1 125 ? 8.706 -10.156 -1.163 1.00 73.62 125 ASN A N 1
ATOM 951 C CA . ASN A 1 125 ? 8.216 -11.233 -2.018 1.00 73.62 125 ASN A CA 1
ATOM 952 C C . ASN A 1 125 ? 7.282 -10.750 -3.149 1.00 73.62 125 ASN A C 1
ATOM 954 O O . ASN A 1 125 ? 6.939 -11.552 -4.010 1.00 73.62 125 ASN A O 1
ATOM 958 N N . LEU A 1 126 ? 6.910 -9.459 -3.202 1.00 68.25 126 LEU A N 1
ATOM 959 C CA . LEU A 1 126 ? 5.936 -8.887 -4.156 1.00 68.25 126 LEU A CA 1
ATOM 960 C C . LEU A 1 126 ? 6.353 -9.091 -5.617 1.00 68.25 126 LEU A C 1
ATOM 962 O O . LEU A 1 126 ? 5.506 -9.095 -6.506 1.00 68.25 126 LEU A O 1
ATOM 966 N N . PHE A 1 127 ? 7.657 -9.235 -5.851 1.00 64.50 127 PHE A N 1
ATOM 967 C CA . PHE A 1 127 ? 8.273 -9.252 -7.175 1.00 64.50 127 PHE A CA 1
ATOM 968 C C . PHE A 1 127 ? 9.109 -10.515 -7.433 1.00 64.50 127 PHE A C 1
ATOM 970 O O . PHE A 1 127 ? 9.983 -10.518 -8.304 1.00 64.50 127 PHE A O 1
ATOM 977 N N . ARG A 1 128 ? 8.869 -11.587 -6.664 1.00 62.03 128 ARG A N 1
ATOM 978 C CA . ARG A 1 128 ? 9.420 -12.922 -6.932 1.00 62.03 128 ARG A CA 1
ATOM 979 C C . ARG A 1 128 ? 8.338 -13.761 -7.642 1.00 62.03 128 ARG A C 1
ATOM 981 O O . ARG A 1 128 ? 7.216 -13.775 -7.143 1.00 62.03 128 ARG A O 1
ATOM 988 N N . PRO A 1 129 ? 8.628 -14.362 -8.813 1.00 53.19 129 PRO A N 1
ATOM 989 C CA . PRO A 1 129 ? 7.676 -15.207 -9.538 1.00 53.19 129 PRO A CA 1
ATOM 990 C C . PRO A 1 129 ? 7.353 -16.504 -8.792 1.00 53.19 129 PRO A C 1
ATOM 992 O O . PRO A 1 129 ? 8.227 -16.976 -8.027 1.00 53.19 129 PRO A O 1
#

Foldseek 3Di:
DWDKDKDKDKAKEFAPDFAFPVLVVVLVVVLLLLLVVLQVPQQKAWQKKWKWKAQPVDRWIKIWMPRDSVDIDIDGPDPPPPPPRPNTGGIIMIIIMTMMIHPDPVSVVVSNVVSVVVSSVCRRVSRPD

Sequence (129 aa):
MNKAAVFSQSIPVSVARPIKRSDVEAVLKKFLLSIGQPLSNNGVILGHIKLLAKLAASEDYIFLSLTRMDRVDVKTMSEDAVVDAGSLIRELVLELNVLVFGHSKEAVMKVVQKSLADAEFKAHNLFRP

Secondary structure (DSSP, 8-state):
-PEEEEEEEEEEEEEEEEE-HHHHHHHHHHHHHHHHHHHHTTTEEEEEEEEEEEETTSS-EEEEEEEETTEEEEEES-TT----TT--EEEEEEEEEEEEEES-HHHHHHHHHHHHHHHHHHHHHTT--

pLDDT: mean 74.97, std 11.07, range [40.5, 90.75]

Nearest PDB structures (foldseek):
  2v8d-assembly1_A  TM=5.281E-01  e=5.877E-01  Lachancea kluyveri
  6juq-assembly1_F  TM=4.092E-01  e=2.839E-01  Escherichia coli
  4irc-assembly1_F  TM=4.355E-01  e=7.050E-01  Escherichia coli K-12
  7l6s-assembly1_A-2  TM=3.138E-01  e=7.491E-01  Balamuthia mandrillaris

Radius of gyration: 15.2 Å; Cα contacts (8 Å, |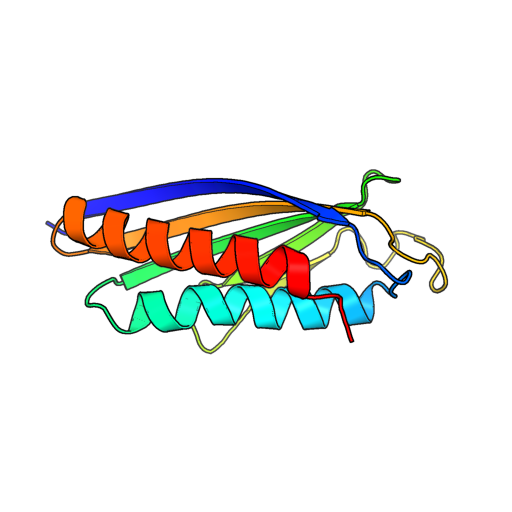Δi|>4): 233; chains: 1; bounding box: 31×29×44 Å

Mean predicted aligned error: 8.2 Å

Solvent-accessible surface area (backbone atoms only — not comparable to full-atom values): 7208 Å² total; per-residue (Å²): 126,73,39,76,50,78,48,76,49,77,46,81,34,71,38,85,53,67,39,46,67,70,57,49,52,57,49,50,52,52,51,52,49,67,45,48,55,64,41,60,73,66,74,27,48,67,56,34,37,38,36,40,36,36,35,72,91,50,97,51,47,44,34,39,36,36,62,45,98,93,44,74,50,74,48,66,66,54,100,78,55,81,66,51,98,79,55,59,46,45,45,35,37,35,41,38,35,42,34,37,31,17,82,43,64,67,63,46,49,54,56,47,54,50,41,48,52,53,43,54,58,42,52,71,46,71,58,59,133